Protein AF-A0A955QJG0-F1 (afdb_monomer_lite)

pLDDT: mean 73.09, std 16.74, range [38.16, 94.75]

Foldseek 3Di:
DFPPVLVVLVVVLVVLVVQLVVLVVQLVVLVVCLVPVQDDDDDWDFDDDDDDDRDTDGDRDPHVNVVSVVSNVVSVVSSVVSVVVSVVSVVVSCVVGDPPPPPPDD

Radius of gyration: 26.14 Å; chains: 1; bounding box: 46×24×90 Å

Secondary structure (DSSP, 8-state):
---HHHHHHHHHHHHHHHHHHHHHHHHHHHHHHHHH-----PPPB----SSS----B----S-HHHHHHHHHHHHHHHHHHHHHHHHHHHHHHHHH-----TT---

Structure (mmCIF, N/CA/C/O backbone):
data_AF-A0A955QJG0-F1
#
_entry.id   AF-A0A955QJG0-F1
#
loop_
_atom_site.group_PDB
_atom_site.id
_atom_site.type_symbol
_atom_site.label_atom_id
_atom_site.label_alt_id
_atom_site.label_comp_id
_atom_site.label_asym_id
_atom_site.label_entity_id
_atom_site.label_seq_id
_atom_site.pdbx_PDB_ins_code
_atom_site.Cartn_x
_atom_site.Cartn_y
_atom_site.Cartn_z
_atom_site.occupancy
_atom_site.B_iso_or_equiv
_atom_site.auth_seq_id
_atom_site.auth_comp_id
_atom_site.auth_asym_id
_atom_site.auth_atom_id
_atom_site.pdbx_PDB_model_num
ATOM 1 N N . LEU A 1 1 ? -24.115 -4.150 25.330 1.00 50.03 1 LEU A N 1
ATOM 2 C CA . LEU A 1 1 ? -24.305 -3.811 23.903 1.00 50.03 1 LEU A CA 1
ATOM 3 C C . LEU A 1 1 ? -23.070 -3.049 23.454 1.00 50.03 1 LEU A C 1
ATOM 5 O O . LEU A 1 1 ? -22.574 -2.266 24.248 1.00 50.03 1 LEU A O 1
ATOM 9 N N . TRP A 1 2 ? -22.540 -3.320 22.261 1.00 54.03 2 TRP A N 1
ATOM 10 C CA . TRP A 1 2 ? -21.503 -2.460 21.683 1.00 54.03 2 TRP A CA 1
ATOM 11 C C . TRP A 1 2 ? -22.180 -1.155 21.268 1.00 54.03 2 TRP A C 1
ATOM 13 O O . TRP A 1 2 ? -23.216 -1.206 20.602 1.00 54.03 2 TRP A O 1
ATOM 23 N N . ASP A 1 3 ? -21.641 -0.011 21.683 1.00 65.81 3 ASP A N 1
ATOM 24 C CA . ASP A 1 3 ? -22.182 1.282 21.267 1.00 65.81 3 ASP A CA 1
ATOM 25 C C . ASP A 1 3 ? -22.131 1.400 19.734 1.00 65.81 3 ASP A C 1
ATOM 27 O O . ASP A 1 3 ? -21.210 0.892 19.088 1.00 65.81 3 ASP A O 1
ATOM 31 N N . PHE A 1 4 ? -23.128 2.055 19.129 1.00 62.41 4 PHE A N 1
ATOM 32 C CA . PHE A 1 4 ? -23.223 2.243 17.670 1.00 62.41 4 PHE A CA 1
ATOM 33 C C . PHE A 1 4 ? -21.920 2.816 17.081 1.00 62.41 4 PHE A C 1
ATOM 35 O O . PHE A 1 4 ? -21.423 2.323 16.066 1.00 62.41 4 PHE A O 1
ATOM 42 N N . ASN A 1 5 ? -21.294 3.743 17.814 1.00 66.31 5 ASN A N 1
ATOM 43 C CA . ASN A 1 5 ? -20.000 4.346 17.489 1.00 66.31 5 ASN A CA 1
ATOM 44 C C . ASN A 1 5 ? -18.881 3.304 17.333 1.00 66.31 5 ASN A C 1
ATOM 46 O O . ASN A 1 5 ? -18.015 3.445 16.475 1.00 66.31 5 ASN A O 1
ATOM 50 N N . CYS A 1 6 ? -18.916 2.216 18.104 1.00 75.25 6 CYS A N 1
ATOM 51 C CA . CYS A 1 6 ? -17.922 1.151 18.012 1.00 75.25 6 CYS A CA 1
ATOM 52 C C . CYS A 1 6 ? -18.108 0.239 16.813 1.00 75.25 6 CYS A C 1
ATOM 54 O O . CYS A 1 6 ? -17.131 -0.252 16.253 1.00 75.25 6 CYS A O 1
ATOM 56 N N . THR A 1 7 ? -19.348 0.030 16.387 1.00 78.06 7 THR A N 1
ATOM 57 C CA . THR A 1 7 ? -19.625 -0.773 15.192 1.00 78.06 7 THR A CA 1
ATOM 58 C C . THR A 1 7 ? -19.176 -0.030 13.930 1.00 78.06 7 THR A C 1
ATOM 60 O O . THR A 1 7 ? -18.568 -0.620 13.032 1.00 78.06 7 THR A O 1
ATOM 63 N N . GLU A 1 8 ? -19.406 1.285 13.886 1.00 80.81 8 GLU A N 1
ATOM 64 C CA . GLU A 1 8 ? -18.913 2.156 12.817 1.00 80.81 8 GLU A CA 1
ATOM 65 C C . GLU A 1 8 ? -17.377 2.237 12.816 1.00 80.81 8 GLU A C 1
ATOM 67 O O . GLU A 1 8 ? -16.750 2.015 11.779 1.00 80.81 8 GLU A O 1
ATOM 72 N N . ALA A 1 9 ? -16.754 2.438 13.982 1.00 80.06 9 ALA A N 1
ATOM 73 C CA . ALA A 1 9 ? -15.299 2.500 14.112 1.00 80.06 9 ALA A CA 1
ATOM 74 C C . ALA A 1 9 ? -14.608 1.189 13.682 1.00 80.06 9 ALA A C 1
ATOM 76 O O . ALA A 1 9 ? -13.608 1.215 12.964 1.00 80.06 9 ALA A O 1
ATOM 77 N N . VAL A 1 10 ? -15.168 0.025 14.034 1.00 83.38 10 VAL A N 1
ATOM 78 C CA . VAL A 1 10 ? -14.666 -1.283 13.570 1.00 83.38 10 VAL A CA 1
ATOM 79 C C . VAL A 1 10 ? -14.823 -1.447 12.055 1.00 83.38 10 VAL A C 1
ATOM 81 O O . VAL A 1 10 ? -13.948 -2.019 11.402 1.00 83.38 10 VAL A O 1
ATOM 84 N N . SER A 1 11 ? -15.897 -0.918 11.467 1.00 85.44 11 SER A N 1
ATOM 85 C CA . 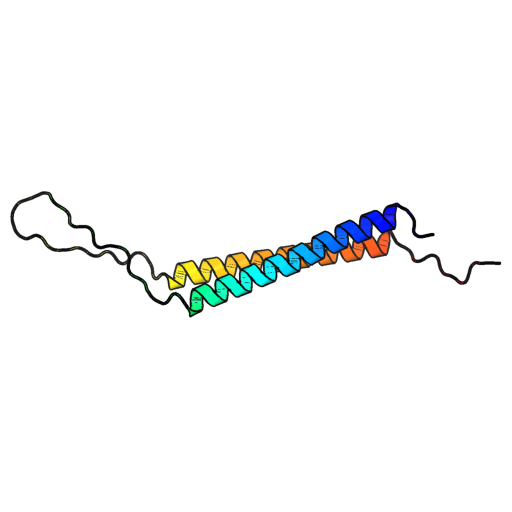SER A 1 11 ? -16.099 -0.949 10.012 1.00 85.44 11 SER A CA 1
ATOM 86 C C . SER A 1 11 ? -15.055 -0.099 9.278 1.00 85.44 11 SER A C 1
ATOM 88 O O . SER A 1 11 ? -14.488 -0.537 8.276 1.00 85.44 11 SER A O 1
ATOM 90 N N . LEU A 1 12 ? -14.731 1.085 9.809 1.00 85.62 12 LEU A N 1
ATOM 91 C CA . LEU A 1 12 ? -13.646 1.930 9.299 1.00 85.62 12 LEU A CA 1
ATOM 92 C C . LEU A 1 12 ? -12.278 1.249 9.437 1.00 85.62 12 LEU A C 1
ATOM 94 O O . LEU A 1 12 ? -11.473 1.292 8.504 1.00 85.62 12 LEU A O 1
ATOM 98 N N . LEU A 1 13 ? -12.041 0.561 10.556 1.00 87.88 13 LEU A N 1
ATOM 99 C CA . LEU A 1 13 ? -10.816 -0.201 10.781 1.00 87.88 13 LEU A CA 1
ATOM 100 C C . LEU A 1 13 ? -10.650 -1.337 9.770 1.00 87.88 13 LEU A C 1
ATOM 102 O O . LEU A 1 13 ? -9.563 -1.519 9.221 1.00 87.88 13 LEU A O 1
ATOM 106 N N . LYS A 1 14 ? -11.731 -2.069 9.488 1.00 89.50 14 LYS A N 1
ATOM 107 C CA . LYS A 1 14 ? -11.739 -3.123 8.472 1.00 89.50 14 LYS A CA 1
ATOM 108 C C . LYS A 1 14 ? -11.416 -2.564 7.086 1.00 89.50 14 LYS A C 1
ATOM 110 O O . LYS A 1 14 ? -10.534 -3.086 6.415 1.00 89.50 14 LYS A O 1
ATOM 115 N N . ASN A 1 15 ? -12.039 -1.452 6.696 1.00 91.06 15 ASN A N 1
ATOM 116 C CA . ASN A 1 15 ? -11.730 -0.796 5.423 1.00 91.06 15 ASN A CA 1
ATOM 117 C C . ASN A 1 15 ? -10.255 -0.364 5.341 1.00 91.06 15 ASN A C 1
ATOM 119 O O . ASN A 1 15 ? -9.624 -0.497 4.293 1.00 91.06 15 ASN A O 1
ATOM 123 N N . ALA A 1 16 ? -9.684 0.135 6.441 1.00 88.00 16 ALA A N 1
ATOM 124 C CA . ALA A 1 16 ? -8.266 0.482 6.502 1.00 88.00 16 ALA A CA 1
ATOM 125 C C . ALA A 1 16 ? -7.359 -0.760 6.396 1.00 88.00 16 ALA A C 1
ATOM 127 O O . ALA A 1 16 ? -6.325 -0.704 5.729 1.00 88.00 16 ALA A O 1
ATOM 128 N N . GLN A 1 17 ? -7.751 -1.888 6.994 1.00 91.19 17 GLN A N 1
ATOM 129 C CA . GLN A 1 17 ? -7.052 -3.168 6.855 1.00 91.19 17 GLN A CA 1
ATOM 130 C C . GLN A 1 17 ? -7.070 -3.664 5.403 1.00 91.19 17 GLN A C 1
ATOM 132 O O . GLN A 1 17 ? -6.023 -4.024 4.863 1.00 91.19 17 GLN A O 1
ATOM 137 N N . ASP A 1 18 ? -8.233 -3.626 4.753 1.00 93.50 18 ASP A N 1
ATOM 138 C CA . ASP A 1 18 ? -8.397 -4.040 3.357 1.00 93.50 18 ASP A CA 1
ATOM 139 C C . ASP A 1 18 ? -7.527 -3.187 2.420 1.00 93.50 18 ASP A C 1
ATOM 141 O O . ASP A 1 18 ? -6.897 -3.704 1.494 1.00 93.50 18 ASP A O 1
ATOM 145 N N . GLN A 1 19 ? -7.395 -1.885 2.704 1.00 90.12 19 GLN A N 1
ATOM 146 C CA . GLN A 1 19 ? -6.470 -1.012 1.979 1.00 90.12 19 GLN A CA 1
ATOM 147 C C . GLN A 1 19 ? -5.006 -1.442 2.145 1.00 90.12 19 GLN A C 1
ATOM 149 O O . GLN A 1 19 ? -4.266 -1.433 1.161 1.00 90.12 19 GLN A O 1
ATOM 154 N N . VAL A 1 20 ? -4.570 -1.836 3.348 1.00 91.75 20 VAL A N 1
ATOM 155 C CA . VAL A 1 20 ? -3.201 -2.339 3.573 1.00 91.75 20 VAL A CA 1
ATOM 156 C C . VAL A 1 20 ? -2.944 -3.597 2.745 1.00 91.75 20 VAL A C 1
ATOM 158 O O . VAL A 1 20 ? -1.921 -3.670 2.062 1.00 91.75 20 VAL A O 1
ATOM 161 N N . VAL A 1 21 ? -3.884 -4.547 2.744 1.00 93.75 21 VAL A N 1
ATOM 162 C CA . VAL A 1 21 ? -3.789 -5.778 1.941 1.00 93.75 21 VAL A CA 1
ATOM 163 C C . VAL A 1 21 ? -3.687 -5.442 0.453 1.00 93.75 21 VAL A C 1
ATOM 165 O O . VAL A 1 21 ? -2.757 -5.880 -0.222 1.00 93.75 21 VAL A O 1
ATOM 168 N N . GLN A 1 22 ? -4.556 -4.563 -0.049 1.00 91.69 22 GLN A N 1
ATOM 169 C CA . GLN A 1 22 ? -4.524 -4.141 -1.448 1.00 91.69 22 GLN A CA 1
ATOM 170 C C . GLN A 1 22 ? -3.188 -3.478 -1.829 1.00 91.69 22 GLN A C 1
ATOM 172 O O . GLN A 1 22 ? -2.649 -3.731 -2.910 1.00 91.69 22 GLN A O 1
ATOM 177 N N . LYS A 1 23 ? -2.626 -2.619 -0.964 1.00 91.06 23 LYS A N 1
ATOM 178 C CA . LYS A 1 23 ? -1.318 -1.987 -1.216 1.00 91.06 23 LYS A CA 1
ATOM 179 C C . LYS A 1 23 ? -0.169 -2.987 -1.160 1.00 91.06 23 LYS A C 1
ATOM 181 O O . LYS A 1 23 ? 0.788 -2.843 -1.922 1.00 91.06 23 LYS A O 1
ATOM 186 N N . HIS A 1 24 ? -0.264 -4.000 -0.306 1.00 92.62 24 HIS A N 1
ATOM 187 C CA . HIS A 1 24 ? 0.707 -5.083 -0.263 1.00 92.62 24 HIS A CA 1
ATOM 188 C C . HIS A 1 24 ? 0.716 -5.857 -1.587 1.00 92.62 24 HIS A C 1
ATOM 190 O O . HIS A 1 24 ? 1.783 -6.043 -2.175 1.00 92.62 24 HIS A O 1
ATOM 196 N N . ASP A 1 25 ? -0.454 -6.220 -2.108 1.00 91.38 25 ASP A N 1
ATOM 197 C CA . ASP A 1 25 ? -0.564 -6.953 -3.373 1.00 91.38 25 ASP A CA 1
ATOM 198 C C . ASP A 1 25 ? -0.047 -6.130 -4.560 1.00 91.38 25 ASP A C 1
ATOM 200 O O . ASP A 1 25 ? 0.681 -6.651 -5.406 1.00 91.38 25 ASP A O 1
ATOM 204 N N . GLN A 1 26 ? -0.305 -4.816 -4.576 1.00 85.31 26 GLN A N 1
ATOM 205 C CA . GLN A 1 26 ? 0.271 -3.894 -5.566 1.00 85.31 26 GLN A CA 1
ATOM 206 C C . GLN A 1 26 ? 1.806 -3.878 -5.525 1.00 85.31 26 GLN A C 1
ATOM 208 O O . GLN A 1 26 ? 2.455 -3.865 -6.573 1.00 85.31 26 GLN A O 1
ATOM 213 N N . LEU A 1 27 ? 2.408 -3.913 -4.331 1.00 89.38 27 LEU A N 1
ATOM 214 C CA . LEU A 1 27 ? 3.862 -3.999 -4.186 1.00 89.38 27 LEU A CA 1
ATOM 215 C C . LEU A 1 27 ? 4.403 -5.346 -4.682 1.00 89.38 27 LEU A C 1
ATOM 217 O O . LEU A 1 27 ? 5.436 -5.373 -5.355 1.00 89.38 27 LEU A O 1
ATOM 221 N N . GLN A 1 28 ? 3.724 -6.454 -4.375 1.00 89.56 28 GLN A N 1
ATOM 222 C CA . GLN A 1 28 ? 4.118 -7.775 -4.875 1.00 89.56 28 GLN A CA 1
ATOM 223 C C . GLN A 1 28 ? 4.028 -7.837 -6.400 1.00 89.56 28 GLN A C 1
ATOM 225 O O . GLN A 1 28 ? 4.966 -8.301 -7.048 1.00 89.56 28 GLN A O 1
ATOM 230 N N . GLN A 1 29 ? 2.963 -7.286 -6.984 1.00 81.56 29 GLN A N 1
ATOM 231 C CA . GLN A 1 29 ? 2.794 -7.203 -8.430 1.00 81.56 29 GLN A CA 1
ATOM 232 C C . GLN A 1 29 ? 3.882 -6.341 -9.083 1.00 81.56 29 GLN A C 1
ATOM 234 O O . GLN A 1 29 ? 4.473 -6.767 -10.070 1.00 81.56 29 GLN A O 1
ATOM 239 N N . ALA A 1 30 ? 4.223 -5.178 -8.517 1.00 81.69 30 ALA A N 1
ATOM 240 C CA . ALA A 1 30 ? 5.307 -4.336 -9.031 1.00 81.69 30 ALA A CA 1
ATOM 241 C C . ALA A 1 30 ? 6.672 -5.050 -8.972 1.00 81.69 30 ALA A C 1
ATOM 243 O O . ALA A 1 30 ? 7.441 -5.020 -9.935 1.00 81.69 30 ALA A O 1
ATOM 244 N N . LYS A 1 31 ? 6.962 -5.756 -7.869 1.00 83.69 31 LYS A N 1
ATOM 245 C CA . LYS A 1 31 ? 8.180 -6.573 -7.724 1.00 83.69 31 LYS A CA 1
ATOM 246 C C . LYS A 1 31 ? 8.215 -7.727 -8.725 1.00 83.69 31 LYS A C 1
ATOM 248 O O . LYS A 1 31 ? 9.273 -8.013 -9.285 1.00 83.69 31 LYS A O 1
ATOM 253 N N . PHE A 1 32 ? 7.076 -8.377 -8.952 1.00 82.62 32 PHE A N 1
ATOM 254 C CA . PHE A 1 32 ? 6.935 -9.436 -9.943 1.00 82.62 32 PHE A CA 1
ATOM 255 C C . PHE A 1 32 ? 7.183 -8.894 -11.355 1.00 82.62 32 PHE A C 1
ATOM 257 O O . PHE A 1 32 ? 8.038 -9.418 -12.063 1.00 82.62 32 PHE A O 1
ATOM 264 N N . SER A 1 33 ? 6.533 -7.792 -11.736 1.00 78.38 33 SER A N 1
ATOM 265 C CA . SER A 1 33 ? 6.737 -7.124 -13.027 1.00 78.38 33 SER A CA 1
ATOM 266 C C . SER A 1 33 ? 8.196 -6.730 -13.253 1.00 78.38 33 SER A C 1
ATOM 268 O O . SER A 1 33 ? 8.734 -6.985 -14.326 1.00 78.38 33 SER A O 1
ATOM 270 N N . LEU A 1 34 ? 8.879 -6.192 -12.237 1.00 79.12 34 LEU A N 1
ATOM 271 C CA . LEU A 1 34 ? 10.303 -5.853 -12.327 1.00 79.12 34 LEU A CA 1
ATOM 272 C C . LEU A 1 34 ? 11.189 -7.088 -12.577 1.00 79.12 34 LEU A C 1
ATOM 274 O O . LEU A 1 34 ? 12.160 -7.005 -13.325 1.00 79.12 34 LEU A O 1
ATOM 278 N N . ARG A 1 35 ? 10.866 -8.234 -11.963 1.00 78.06 35 ARG A N 1
ATOM 279 C CA . ARG A 1 35 ? 11.608 -9.495 -12.149 1.00 78.06 35 ARG A CA 1
ATOM 280 C C . ARG A 1 35 ? 11.312 -10.169 -1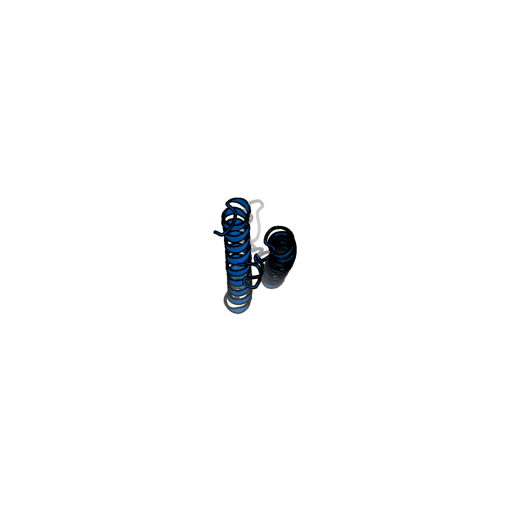3.489 1.00 78.06 35 ARG A C 1
ATOM 282 O O . ARG A 1 35 ? 12.207 -10.781 -14.064 1.00 78.06 35 ARG A O 1
ATOM 289 N N . HIS A 1 36 ? 10.072 -10.078 -13.966 1.00 70.44 36 HIS A N 1
ATOM 290 C CA . HIS A 1 36 ? 9.570 -10.859 -15.100 1.00 70.44 36 HIS A CA 1
ATOM 291 C C . HIS A 1 36 ? 9.375 -10.060 -16.392 1.00 70.44 36 HIS A C 1
ATOM 293 O O . HIS A 1 36 ? 9.044 -10.656 -17.415 1.00 70.44 36 HIS A O 1
ATOM 299 N N . ASN A 1 37 ? 9.662 -8.756 -16.396 1.00 65.44 37 ASN A N 1
ATOM 300 C CA . ASN A 1 37 ? 9.694 -7.938 -17.607 1.00 65.44 37 ASN A CA 1
ATOM 301 C C . ASN A 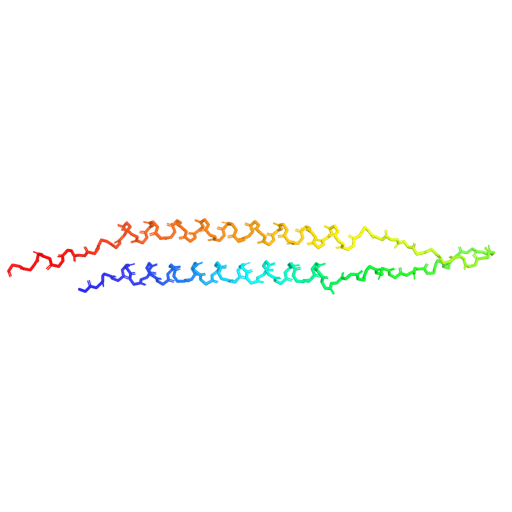1 37 ? 11.130 -7.506 -17.996 1.00 65.44 37 ASN A C 1
ATOM 303 O O . ASN A 1 37 ? 11.449 -6.317 -17.970 1.00 65.44 37 ASN A O 1
ATOM 307 N N . PRO A 1 38 ? 12.033 -8.441 -18.368 1.00 56.38 38 PRO A N 1
ATOM 308 C CA . PRO A 1 38 ? 13.418 -8.113 -18.714 1.00 56.38 38 PRO A CA 1
ATOM 309 C C . PRO A 1 38 ? 13.579 -7.533 -20.131 1.00 56.38 38 PRO A C 1
ATOM 311 O O . PRO A 1 38 ? 14.700 -7.252 -20.554 1.00 56.38 38 PRO A O 1
ATOM 314 N N . LYS A 1 39 ? 12.500 -7.373 -20.908 1.00 54.66 39 LYS A N 1
ATOM 315 C CA . LYS A 1 39 ? 12.596 -6.976 -22.317 1.00 54.66 39 LYS A CA 1
ATOM 316 C C . LYS A 1 39 ? 12.399 -5.476 -22.480 1.00 54.66 39 LYS A C 1
ATOM 318 O O . LYS A 1 39 ? 11.313 -4.995 -22.775 1.00 54.66 39 LYS A O 1
ATOM 323 N N . GLY A 1 40 ? 13.504 -4.749 -22.343 1.00 56.66 40 GLY A N 1
ATOM 324 C CA . GLY A 1 40 ? 13.641 -3.444 -22.972 1.00 56.66 40 GLY A CA 1
ATOM 325 C C . GLY A 1 40 ? 13.704 -3.599 -24.483 1.00 56.66 40 GLY A C 1
ATOM 326 O O . GLY A 1 40 ? 14.698 -4.089 -25.014 1.00 56.66 40 GLY A O 1
ATOM 327 N N . PHE A 1 41 ? 12.650 -3.175 -25.171 1.00 45.81 41 PHE A N 1
ATOM 328 C CA . PHE A 1 41 ? 12.737 -2.800 -26.574 1.00 45.81 41 PHE A CA 1
ATOM 329 C C . PHE A 1 41 ? 11.708 -1.705 -26.860 1.00 45.81 41 PHE A C 1
ATOM 331 O O . PHE A 1 41 ? 10.530 -1.987 -27.062 1.00 45.81 41 PHE A O 1
ATOM 338 N N . ASP A 1 42 ? 12.172 -0.456 -26.853 1.00 55.97 42 ASP A N 1
ATOM 339 C CA . ASP A 1 42 ? 11.437 0.674 -27.416 1.00 55.97 42 ASP A CA 1
ATOM 340 C C . ASP A 1 42 ? 11.673 0.712 -28.927 1.00 55.97 42 ASP A C 1
ATOM 342 O O . ASP A 1 42 ? 12.789 0.504 -29.410 1.00 55.97 42 ASP A O 1
ATOM 346 N N . GLY A 1 43 ? 10.593 0.905 -29.681 1.00 54.41 43 GLY A N 1
ATOM 347 C CA . GLY A 1 43 ? 10.579 0.787 -31.134 1.00 54.41 43 GLY A CA 1
ATOM 348 C C . GLY A 1 43 ? 11.636 1.641 -31.842 1.00 54.41 43 GLY A C 1
ATOM 349 O O . GLY A 1 43 ? 11.928 2.775 -31.468 1.00 54.41 43 GLY A O 1
ATOM 350 N N . CYS A 1 44 ? 12.186 1.105 -32.931 1.00 54.72 44 CYS A N 1
ATOM 351 C CA . CYS A 1 44 ? 13.082 1.849 -33.808 1.00 54.72 44 CYS A CA 1
ATOM 352 C C . CYS A 1 44 ? 12.264 2.753 -34.743 1.00 54.72 44 CYS A C 1
ATOM 354 O O . CYS A 1 44 ? 11.381 2.275 -35.459 1.00 54.72 44 CYS A O 1
ATOM 356 N N . SER A 1 45 ? 12.568 4.052 -34.787 1.00 54.09 45 SER A N 1
ATOM 357 C CA . SER A 1 45 ? 11.926 4.969 -35.737 1.00 54.09 45 SER A CA 1
ATOM 358 C C . SER A 1 45 ? 12.764 5.078 -37.016 1.00 54.09 45 SER A C 1
ATOM 360 O O . SER A 1 45 ? 13.960 5.367 -36.967 1.00 54.09 45 SER A O 1
ATOM 362 N N . ARG A 1 46 ? 12.150 4.862 -38.186 1.00 51.50 46 ARG A N 1
ATOM 363 C CA . ARG A 1 46 ? 12.768 5.183 -39.483 1.00 51.50 46 ARG A CA 1
ATOM 364 C C . ARG A 1 46 ? 12.517 6.659 -39.785 1.00 51.50 46 ARG A C 1
ATOM 366 O O . ARG A 1 46 ? 11.423 7.015 -40.219 1.00 51.50 46 ARG A O 1
ATOM 373 N N . LYS A 1 47 ? 13.514 7.528 -39.595 1.00 51.53 47 LYS A N 1
ATOM 374 C CA . LYS A 1 47 ? 13.427 8.905 -40.102 1.00 51.53 47 LYS A CA 1
ATOM 375 C C . LYS A 1 47 ? 13.471 8.875 -41.633 1.00 51.53 47 LYS A C 1
ATOM 377 O O . LYS A 1 47 ? 14.482 8.517 -42.223 1.00 51.53 47 LYS A O 1
ATOM 382 N N . ARG A 1 48 ? 12.371 9.259 -42.287 1.00 55.25 48 ARG A N 1
ATOM 383 C CA . ARG A 1 48 ? 12.358 9.612 -43.715 1.00 55.25 48 ARG A CA 1
ATOM 384 C C . ARG A 1 48 ? 12.361 11.128 -43.838 1.00 55.25 48 ARG A C 1
ATOM 386 O O . ARG A 1 48 ? 11.306 11.732 -43.683 1.00 55.25 48 ARG A O 1
ATOM 393 N N . ARG A 1 49 ? 13.524 11.719 -44.118 1.00 49.94 49 ARG A N 1
ATOM 394 C CA . ARG A 1 49 ? 13.675 12.975 -44.877 1.00 49.94 49 ARG A CA 1
ATOM 395 C C . ARG A 1 49 ? 15.163 13.212 -45.152 1.00 49.94 49 ARG A C 1
ATOM 397 O O . ARG A 1 49 ? 15.925 13.395 -44.213 1.00 49.94 49 ARG A O 1
ATOM 404 N N . GLY A 1 50 ? 15.524 13.234 -46.435 1.00 48.03 50 GLY A N 1
ATOM 405 C CA . GLY A 1 50 ? 16.866 13.565 -46.925 1.00 48.03 50 GLY A CA 1
ATOM 406 C C . GLY A 1 50 ? 17.582 12.372 -47.553 1.00 48.03 50 GLY A C 1
ATOM 407 O O . GLY A 1 50 ? 17.688 11.318 -46.947 1.00 48.03 50 GLY A O 1
ATOM 408 N N . PHE A 1 51 ? 17.998 12.543 -48.802 1.00 54.75 51 PHE A N 1
ATOM 409 C CA . PHE A 1 51 ? 18.711 11.598 -49.662 1.00 54.75 51 PHE A CA 1
ATOM 410 C C . PHE A 1 51 ? 20.031 11.097 -49.025 1.00 54.75 51 PHE A C 1
ATOM 412 O O . PHE A 1 51 ? 20.715 11.881 -48.379 1.00 54.75 51 PHE A O 1
ATOM 419 N N . GLN A 1 52 ? 20.401 9.839 -49.320 1.00 53.19 52 GLN A N 1
ATOM 420 C CA . GLN A 1 52 ? 21.600 9.072 -48.901 1.00 53.19 52 GLN A CA 1
ATOM 421 C C . GLN A 1 52 ? 21.531 8.343 -47.538 1.00 53.19 52 GLN A C 1
ATOM 423 O O . GLN A 1 52 ? 21.872 8.888 -46.499 1.00 53.19 52 GLN A O 1
ATOM 428 N N . GLY A 1 53 ? 21.165 7.050 -47.579 1.00 52.22 53 GLY A N 1
ATOM 429 C CA . GLY A 1 53 ? 21.398 6.083 -46.492 1.00 52.22 53 GLY A CA 1
ATOM 430 C C . GLY A 1 53 ? 20.325 6.058 -45.398 1.00 52.22 53 GLY A C 1
ATOM 431 O O . GLY A 1 53 ? 20.355 6.839 -44.458 1.00 52.22 53 GLY A O 1
ATOM 432 N N . ALA A 1 54 ? 19.371 5.126 -45.483 1.00 50.91 54 ALA A N 1
ATOM 433 C CA . ALA A 1 54 ? 18.359 4.932 -44.443 1.00 50.91 54 ALA A CA 1
ATOM 434 C C . ALA A 1 54 ? 18.956 4.213 -43.220 1.00 50.91 54 ALA A C 1
ATOM 436 O O . ALA A 1 54 ? 18.784 3.005 -43.059 1.00 50.91 54 ALA A O 1
ATOM 437 N N . GLU A 1 55 ? 19.661 4.944 -42.361 1.00 60.66 55 GLU A N 1
ATOM 438 C CA . GLU A 1 55 ? 20.176 4.399 -41.108 1.00 60.66 55 GLU A CA 1
ATOM 439 C C . GLU A 1 55 ? 19.054 4.334 -40.056 1.00 60.66 55 GLU A C 1
ATOM 441 O O . GLU A 1 55 ? 18.323 5.298 -39.808 1.00 60.66 55 GLU A O 1
ATOM 446 N N . ILE A 1 56 ? 18.850 3.149 -39.475 1.00 58.0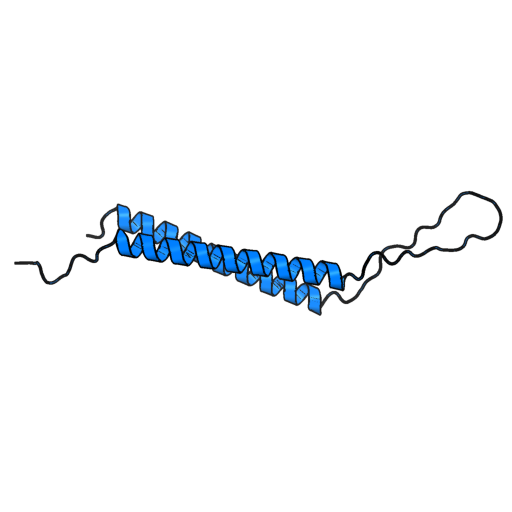0 56 ILE A N 1
ATOM 447 C CA . ILE A 1 56 ? 17.830 2.926 -38.447 1.00 58.00 56 ILE A CA 1
ATOM 448 C C . ILE A 1 56 ? 18.409 3.395 -37.111 1.00 58.00 56 ILE A C 1
ATOM 450 O O . ILE A 1 56 ? 19.254 2.724 -36.526 1.00 58.00 56 ILE A O 1
ATOM 454 N N . HIS A 1 57 ? 17.930 4.527 -36.596 1.00 56.31 57 HIS A N 1
ATOM 455 C CA . HIS A 1 57 ? 18.239 4.949 -35.231 1.00 56.31 57 HIS A CA 1
ATOM 456 C C . HIS A 1 57 ? 17.244 4.338 -34.245 1.00 56.31 57 HIS A C 1
ATOM 458 O O . HIS A 1 57 ? 16.090 4.762 -34.139 1.00 56.31 57 HIS A O 1
ATOM 464 N N . CYS A 1 58 ? 17.711 3.335 -33.505 1.00 59.16 58 CYS A N 1
ATOM 465 C CA . CYS A 1 58 ? 17.019 2.819 -32.332 1.00 59.16 58 CYS A CA 1
ATOM 466 C C . CYS A 1 58 ? 17.498 3.614 -31.109 1.00 59.16 58 CYS A C 1
ATOM 468 O O . CYS A 1 58 ? 18.674 3.563 -30.748 1.00 59.16 58 CYS A O 1
ATOM 470 N N . ILE A 1 59 ? 16.598 4.372 -30.482 1.00 55.28 59 ILE A N 1
ATOM 471 C CA . ILE A 1 59 ? 16.888 5.081 -29.234 1.00 55.28 59 ILE A CA 1
ATOM 472 C C . ILE A 1 59 ? 16.550 4.125 -28.091 1.00 55.28 59 ILE A C 1
ATOM 474 O O . ILE A 1 59 ? 15.408 3.692 -27.968 1.00 55.28 59 ILE A O 1
ATOM 478 N N . ARG A 1 60 ? 17.522 3.810 -27.229 1.00 55.09 60 ARG A N 1
ATOM 479 C CA . ARG A 1 60 ? 17.216 3.229 -25.916 1.00 55.09 60 ARG A CA 1
ATOM 480 C C . ARG A 1 60 ? 16.667 4.351 -25.038 1.00 55.09 60 ARG A C 1
ATOM 482 O O . ARG A 1 60 ? 17.447 5.119 -24.476 1.00 55.09 60 ARG A O 1
ATOM 489 N N . HIS A 1 61 ? 15.344 4.463 -24.926 1.00 55.00 61 HIS A N 1
ATOM 490 C CA . HIS A 1 61 ? 14.773 5.155 -23.773 1.00 55.00 61 HIS A CA 1
ATOM 491 C C . HIS A 1 61 ? 15.230 4.416 -22.505 1.00 55.00 61 HIS A C 1
ATOM 493 O O . HIS A 1 61 ? 15.549 3.225 -22.541 1.00 55.00 61 HIS A O 1
ATOM 499 N N . GLN A 1 62 ? 15.412 5.177 -21.426 1.00 50.25 62 GLN A N 1
ATOM 500 C CA . GLN A 1 62 ? 16.044 4.739 -20.180 1.00 50.25 62 GLN A CA 1
ATOM 501 C C . GLN A 1 62 ? 15.603 3.328 -19.769 1.00 50.25 62 GLN A C 1
ATOM 503 O O . GLN A 1 62 ? 14.425 3.000 -19.858 1.00 50.25 62 GLN A O 1
ATOM 508 N N . LEU A 1 63 ? 16.571 2.515 -19.326 1.00 54.88 63 LEU A N 1
ATOM 509 C CA . LEU A 1 63 ? 16.395 1.117 -18.922 1.00 54.88 63 LEU A CA 1
ATOM 510 C C . LEU A 1 63 ? 15.021 0.894 -18.253 1.00 54.88 63 LEU A C 1
ATOM 512 O O . LEU A 1 63 ? 14.773 1.514 -17.217 1.00 54.88 63 LEU A O 1
ATOM 516 N N . PRO A 1 64 ? 14.168 -0.021 -18.757 1.00 60.91 64 PRO A N 1
ATOM 517 C CA . PRO A 1 64 ? 12.882 -0.370 -18.135 1.00 60.91 64 PRO A CA 1
ATOM 518 C C . PRO A 1 64 ? 13.012 -0.702 -16.644 1.00 60.91 64 PRO A C 1
ATOM 520 O O . PRO A 1 64 ? 12.096 -0.503 -15.854 1.00 60.91 64 PRO A O 1
ATOM 523 N N . GLN A 1 65 ? 14.200 -1.155 -16.248 1.00 63.00 65 GLN A N 1
ATOM 524 C CA . GLN A 1 65 ? 14.587 -1.409 -14.873 1.00 63.00 65 GLN A CA 1
ATOM 525 C C . GLN A 1 65 ? 14.536 -0.155 -13.982 1.00 63.00 65 GLN A C 1
ATOM 527 O O . GLN A 1 65 ? 14.088 -0.255 -12.847 1.00 63.00 65 GLN A O 1
ATOM 532 N N . ALA A 1 66 ? 14.934 1.028 -14.466 1.00 67.06 66 ALA A N 1
ATOM 533 C CA . ALA A 1 66 ? 14.870 2.275 -13.695 1.00 67.06 66 ALA A CA 1
ATOM 534 C C . ALA A 1 66 ? 13.418 2.716 -13.444 1.00 67.06 66 ALA A C 1
ATOM 536 O O . ALA A 1 66 ? 13.077 3.154 -12.343 1.00 67.06 66 ALA A O 1
ATOM 537 N N . GLN A 1 67 ? 12.547 2.545 -14.441 1.00 73.75 67 GLN A N 1
ATOM 538 C CA . GLN A 1 67 ? 11.120 2.825 -14.306 1.00 73.75 67 GLN A CA 1
ATOM 539 C C . GLN A 1 67 ? 10.421 1.800 -13.402 1.00 73.75 67 GLN A C 1
ATOM 541 O O . GLN A 1 67 ? 9.719 2.197 -12.475 1.00 73.75 67 GLN A O 1
ATOM 546 N N . GLY A 1 68 ? 10.692 0.504 -13.573 1.00 76.31 68 GLY A N 1
ATOM 547 C CA . GLY A 1 68 ? 10.152 -0.537 -12.696 1.00 76.31 68 GLY A CA 1
ATOM 548 C C . GLY A 1 68 ? 10.636 -0.409 -11.244 1.00 76.31 68 GLY A C 1
ATOM 549 O O . GLY A 1 68 ? 9.862 -0.610 -10.312 1.00 76.31 68 GLY A O 1
ATOM 550 N N . LEU A 1 69 ? 11.888 0.011 -11.016 1.00 82.06 69 LEU A N 1
ATOM 551 C CA . LEU A 1 69 ? 12.382 0.343 -9.673 1.00 82.06 69 LEU A CA 1
ATOM 552 C C . LEU A 1 69 ? 11.616 1.524 -9.067 1.00 82.06 69 LEU A C 1
ATOM 554 O O . LEU A 1 69 ? 11.241 1.475 -7.895 1.00 82.06 69 LEU A O 1
ATOM 558 N N . ARG A 1 70 ? 11.339 2.569 -9.856 1.00 84.00 70 ARG A N 1
ATOM 559 C CA . ARG A 1 70 ? 10.515 3.700 -9.411 1.00 84.00 70 ARG A CA 1
ATOM 560 C C . ARG A 1 70 ? 9.100 3.252 -9.042 1.00 84.00 70 ARG A C 1
ATOM 562 O O . ARG A 1 70 ? 8.590 3.690 -8.015 1.00 84.00 70 ARG A O 1
ATOM 569 N N . GLU A 1 71 ? 8.484 2.379 -9.832 1.00 82.50 71 GLU A N 1
ATOM 570 C CA . GLU A 1 71 ? 7.154 1.822 -9.552 1.00 82.50 71 GLU A CA 1
ATOM 571 C C . GLU A 1 71 ? 7.134 1.018 -8.246 1.00 82.50 71 GLU A C 1
ATOM 573 O O . GLU A 1 71 ? 6.247 1.224 -7.416 1.00 82.50 71 GLU A O 1
ATOM 578 N N . VAL A 1 72 ? 8.152 0.184 -8.002 1.00 87.12 72 VAL A N 1
ATOM 579 C CA . VAL A 1 72 ? 8.310 -0.541 -6.731 1.00 87.12 72 VAL A CA 1
ATOM 580 C C . VAL A 1 72 ? 8.451 0.425 -5.552 1.00 87.12 72 VAL A C 1
ATOM 582 O O . VAL A 1 72 ? 7.784 0.243 -4.535 1.00 87.12 72 VAL A O 1
ATOM 585 N N . LEU A 1 73 ? 9.268 1.477 -5.680 1.00 90.25 73 LEU A N 1
ATOM 586 C CA . LEU A 1 73 ? 9.450 2.477 -4.620 1.00 90.25 73 LEU A CA 1
ATOM 587 C C . LEU A 1 73 ? 8.157 3.247 -4.316 1.00 90.25 73 LEU A C 1
ATOM 589 O O . LEU A 1 73 ? 7.855 3.510 -3.152 1.00 90.25 73 LEU A O 1
ATOM 593 N N . VAL A 1 74 ? 7.376 3.595 -5.342 1.00 91.12 74 VAL A N 1
ATOM 594 C CA . VAL A 1 74 ? 6.066 4.240 -5.166 1.00 91.12 74 VAL A CA 1
ATOM 595 C C . VAL A 1 74 ? 5.085 3.288 -4.479 1.00 91.12 74 VAL A C 1
ATOM 597 O O . VAL A 1 74 ? 4.434 3.684 -3.513 1.00 91.12 74 VAL A O 1
ATOM 600 N N . ALA A 1 75 ? 5.008 2.029 -4.919 1.00 88.06 75 ALA A N 1
ATOM 601 C CA . ALA A 1 75 ? 4.153 1.023 -4.291 1.00 88.06 75 ALA A CA 1
ATOM 602 C C . ALA A 1 75 ? 4.529 0.787 -2.817 1.00 88.06 75 ALA A C 1
ATOM 604 O O . ALA A 1 75 ? 3.647 0.670 -1.967 1.00 88.06 75 ALA A O 1
ATOM 605 N N . GLN A 1 76 ? 5.824 0.803 -2.494 1.00 92.25 76 GLN A N 1
ATOM 606 C CA . GLN A 1 76 ? 6.308 0.653 -1.125 1.00 92.25 76 GLN A CA 1
ATOM 607 C C . GLN A 1 76 ? 5.896 1.829 -0.227 1.00 92.25 76 GLN A C 1
ATOM 609 O O . GLN A 1 76 ? 5.325 1.605 0.838 1.00 92.25 76 GLN A O 1
ATOM 614 N N . ARG A 1 77 ? 6.069 3.076 -0.682 1.00 93.62 77 ARG A N 1
ATOM 615 C CA . ARG A 1 77 ? 5.605 4.267 0.061 1.00 93.62 77 ARG A CA 1
ATOM 616 C C . ARG A 1 77 ? 4.091 4.279 0.273 1.00 93.62 77 ARG A C 1
ATOM 618 O O . ARG A 1 77 ? 3.607 4.719 1.317 1.00 93.62 77 ARG A O 1
ATOM 625 N N . ASN A 1 78 ? 3.334 3.790 -0.709 1.00 92.00 78 ASN A N 1
ATOM 626 C CA . ASN A 1 78 ? 1.883 3.669 -0.597 1.00 92.00 78 ASN A CA 1
ATOM 627 C C . ASN A 1 78 ? 1.484 2.647 0.480 1.00 92.00 78 ASN A C 1
ATOM 629 O O . ASN A 1 78 ? 0.559 2.911 1.247 1.00 92.00 78 ASN A O 1
ATOM 633 N N . LEU A 1 79 ? 2.191 1.515 0.570 1.00 93.62 79 LEU A N 1
ATOM 634 C CA . LEU A 1 79 ? 1.987 0.519 1.626 1.00 93.62 79 LEU A CA 1
ATOM 635 C C . LEU A 1 79 ? 2.351 1.066 3.013 1.00 93.62 79 LEU A C 1
ATOM 637 O O . LEU A 1 79 ? 1.599 0.866 3.967 1.00 93.62 79 LEU A O 1
ATOM 641 N N . GLU A 1 80 ? 3.462 1.792 3.127 1.00 94.56 80 GLU A N 1
ATOM 642 C CA . GLU A 1 80 ? 3.867 2.444 4.379 1.00 94.56 80 GLU A CA 1
ATOM 643 C C . GLU A 1 80 ? 2.807 3.452 4.844 1.00 94.56 80 GLU A C 1
ATOM 645 O O . GLU A 1 80 ? 2.398 3.444 6.005 1.00 94.56 80 GLU A O 1
ATOM 650 N N . SER A 1 81 ? 2.280 4.259 3.919 1.00 94.75 81 SER A N 1
ATOM 651 C CA . SER A 1 81 ? 1.217 5.231 4.203 1.00 94.75 81 SER A CA 1
ATOM 652 C C . SER A 1 81 ? -0.090 4.560 4.637 1.00 94.75 81 SER A C 1
ATOM 654 O O . SER A 1 81 ? -0.723 5.008 5.594 1.00 94.75 81 SER A O 1
ATOM 656 N N . ALA A 1 82 ? -0.485 3.468 3.973 1.00 91.69 82 ALA A N 1
ATOM 657 C CA . ALA A 1 82 ? -1.673 2.701 4.345 1.00 91.69 82 ALA A CA 1
ATOM 658 C C . ALA A 1 82 ? -1.517 2.061 5.733 1.00 91.69 82 ALA A C 1
ATOM 660 O O . ALA A 1 82 ? -2.428 2.143 6.553 1.00 91.69 82 ALA A O 1
ATOM 661 N N . THR A 1 83 ? -0.338 1.508 6.029 1.00 93.38 83 THR A N 1
ATOM 662 C CA . THR A 1 83 ? -0.017 0.931 7.343 1.00 93.38 83 THR A CA 1
ATOM 663 C C . THR A 1 83 ? -0.077 1.990 8.444 1.00 93.38 83 THR A C 1
ATOM 665 O O . THR A 1 83 ? -0.689 1.766 9.484 1.00 93.38 83 THR A O 1
ATOM 668 N N . LEU A 1 84 ? 0.494 3.177 8.210 1.00 94.75 84 LEU A N 1
ATOM 669 C CA . LEU A 1 84 ? 0.416 4.297 9.152 1.00 94.75 84 LEU A CA 1
ATOM 670 C C . LEU A 1 84 ? -1.031 4.736 9.409 1.00 94.75 84 LEU A C 1
ATOM 672 O O . LEU A 1 84 ? -1.391 5.018 10.552 1.00 94.75 84 LEU A O 1
ATOM 676 N N . ASN A 1 85 ? -1.863 4.794 8.366 1.00 92.00 85 ASN A N 1
ATOM 677 C CA . ASN A 1 85 ? -3.280 5.127 8.504 1.00 92.00 85 ASN A CA 1
ATOM 678 C C . ASN A 1 85 ? -4.035 4.061 9.312 1.00 92.00 85 ASN A C 1
ATOM 680 O O . ASN A 1 85 ? -4.778 4.399 10.230 1.00 92.00 85 ASN A O 1
ATOM 684 N N . PHE A 1 86 ? -3.789 2.781 9.028 1.00 91.38 86 PHE A N 1
ATOM 685 C CA . PHE A 1 86 ? -4.359 1.673 9.788 1.00 91.38 86 PHE A CA 1
ATOM 686 C C . PHE A 1 86 ? -3.990 1.756 11.275 1.00 91.38 86 PHE A C 1
ATOM 688 O O . PHE A 1 86 ? -4.873 1.704 12.124 1.00 91.38 86 PHE A O 1
ATOM 695 N N . THR A 1 87 ? -2.720 1.994 11.611 1.00 91.31 87 THR A N 1
ATOM 696 C CA . THR A 1 87 ? -2.287 2.150 13.010 1.00 91.31 87 THR A CA 1
ATOM 697 C C . THR A 1 87 ? -2.992 3.312 13.715 1.00 91.31 87 THR A C 1
ATOM 699 O O . THR A 1 87 ? -3.393 3.176 14.870 1.00 91.31 87 THR A O 1
ATOM 702 N N . LYS A 1 88 ? -3.198 4.445 13.028 1.00 89.56 88 LYS A N 1
ATOM 703 C CA . LYS A 1 88 ? -3.970 5.576 13.575 1.00 89.56 88 LYS A CA 1
ATOM 704 C C . LYS A 1 88 ? -5.432 5.199 13.824 1.00 89.56 88 LYS A C 1
ATOM 706 O O . LYS A 1 88 ? -5.968 5.526 14.877 1.00 89.56 88 LYS A O 1
ATOM 711 N N . GLN A 1 89 ? -6.056 4.485 12.886 1.00 87.00 89 GLN A N 1
ATOM 712 C CA . GLN A 1 89 ? -7.429 3.986 13.022 1.00 87.00 89 GLN A CA 1
ATOM 713 C C . GLN A 1 89 ? -7.557 3.006 14.197 1.00 87.00 89 GLN A C 1
ATOM 715 O O . GLN A 1 89 ? -8.494 3.123 14.977 1.00 87.00 89 GLN A O 1
ATOM 720 N N . VAL A 1 90 ? -6.587 2.102 14.394 1.00 87.12 90 VAL A N 1
ATOM 721 C CA . VAL A 1 90 ? -6.543 1.205 15.566 1.00 87.12 90 VAL A CA 1
ATOM 722 C C . VAL A 1 90 ? -6.534 2.007 16.866 1.00 87.12 90 VAL A C 1
ATOM 724 O O . VAL A 1 90 ? -7.320 1.723 17.765 1.00 87.12 90 VAL A O 1
ATOM 727 N N . GLN A 1 91 ? -5.660 3.012 16.975 1.00 86.19 91 GLN A N 1
ATOM 728 C CA . GLN A 1 91 ? -5.573 3.842 18.179 1.00 86.19 91 GLN A CA 1
ATOM 729 C C . GLN A 1 91 ? -6.878 4.594 18.454 1.00 86.19 91 GLN A C 1
ATOM 731 O O . GLN A 1 91 ? -7.308 4.661 19.604 1.00 86.19 91 GLN A O 1
ATOM 736 N N . GLU A 1 92 ? -7.530 5.114 17.414 1.00 82.38 92 GLU A N 1
ATOM 737 C CA . GLU A 1 92 ? -8.802 5.818 17.570 1.00 82.38 92 GLU A CA 1
ATOM 738 C C . GLU A 1 92 ? -9.934 4.872 17.987 1.00 82.38 92 GLU A C 1
ATOM 740 O O . GLU A 1 92 ? -10.689 5.195 18.903 1.00 82.38 92 GLU A O 1
ATOM 745 N N . VAL A 1 93 ? -10.006 3.671 17.406 1.00 82.75 93 VAL A N 1
ATOM 746 C CA . VAL A 1 93 ? -10.972 2.638 17.812 1.00 82.75 93 VAL A CA 1
ATOM 747 C C . VAL A 1 93 ? -10.759 2.246 19.270 1.00 82.75 93 VAL A C 1
ATOM 749 O O . VAL A 1 93 ? -11.719 2.218 20.029 1.00 82.75 93 VAL A O 1
ATOM 752 N N . LEU A 1 94 ? -9.518 1.995 19.698 1.00 79.75 94 LEU A N 1
ATOM 753 C CA . LEU A 1 94 ? -9.213 1.656 21.094 1.00 79.75 94 LEU A CA 1
ATOM 754 C C . LEU A 1 94 ? -9.585 2.782 22.070 1.00 79.75 94 LEU A C 1
ATOM 756 O O . LEU A 1 94 ? -9.933 2.512 23.216 1.00 79.75 94 LEU A O 1
ATOM 760 N N . ARG A 1 95 ? -9.524 4.042 21.623 1.00 77.75 95 ARG A N 1
ATOM 761 C CA . ARG A 1 95 ? -9.920 5.209 22.419 1.00 77.75 95 ARG A CA 1
ATOM 762 C C . ARG A 1 95 ? -11.440 5.358 22.517 1.00 77.75 95 ARG A C 1
ATOM 764 O O . ARG A 1 95 ? -11.944 5.726 23.575 1.00 77.75 95 ARG A O 1
ATOM 771 N N . GLN A 1 96 ? -12.157 5.127 21.419 1.00 71.81 96 GLN A N 1
ATOM 772 C CA . GLN A 1 96 ? -13.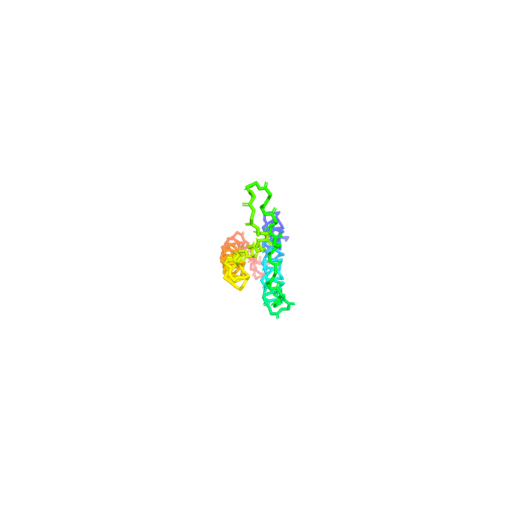614 5.280 21.346 1.00 71.81 96 GLN A CA 1
ATOM 773 C C . GLN A 1 96 ? -14.363 4.070 21.913 1.00 71.81 96 GLN A C 1
ATOM 775 O O . GLN A 1 96 ? -15.453 4.222 22.458 1.00 71.81 96 GLN A O 1
ATOM 780 N N . CYS A 1 97 ? -13.766 2.886 21.812 1.00 72.12 97 CYS A N 1
ATOM 781 C CA . CYS A 1 97 ? -14.327 1.622 22.257 1.00 72.12 97 CYS A CA 1
ATOM 782 C C . CYS A 1 97 ? -13.628 1.149 23.514 1.00 72.12 97 CYS A C 1
ATOM 784 O O . CYS A 1 97 ? -12.842 0.202 23.500 1.00 72.12 97 CYS A O 1
ATOM 786 N N . THR A 1 98 ? -13.942 1.802 24.630 1.00 66.62 98 THR A N 1
ATOM 787 C CA . THR A 1 98 ? -13.672 1.202 25.928 1.00 66.62 98 THR A CA 1
ATOM 788 C C . THR A 1 98 ? -14.580 -0.014 26.051 1.00 66.62 98 THR A C 1
ATOM 790 O O . THR A 1 98 ? -15.807 0.089 26.065 1.00 66.62 98 THR A O 1
ATOM 793 N N . VAL A 1 99 ? -13.981 -1.205 26.077 1.00 59.00 99 VAL A N 1
ATOM 794 C CA . VAL A 1 99 ? -14.708 -2.424 26.432 1.00 59.00 99 VAL A CA 1
ATOM 795 C C . VAL A 1 99 ? -15.347 -2.135 27.785 1.00 59.00 99 VAL A C 1
ATOM 797 O O . VAL A 1 99 ? -14.633 -1.894 28.758 1.00 59.00 99 VAL A O 1
ATOM 800 N N . SER A 1 100 ? -16.679 -2.067 27.833 1.00 51.50 100 SER A N 1
ATOM 801 C CA . SER A 1 100 ? -17.392 -1.994 29.104 1.00 51.50 100 SER A CA 1
ATOM 802 C C . SER A 1 100 ? -16.923 -3.176 29.936 1.00 51.50 100 SER A C 1
ATOM 804 O O . SER A 1 100 ? -17.160 -4.323 29.561 1.00 51.50 100 SER A O 1
ATOM 806 N N . ASP A 1 101 ? -16.186 -2.875 31.001 1.00 47.88 101 ASP A N 1
ATOM 807 C CA . ASP A 1 101 ? -15.629 -3.855 31.917 1.00 47.88 101 ASP A CA 1
ATOM 808 C C . ASP A 1 101 ? -16.773 -4.773 32.390 1.00 47.88 101 ASP A C 1
ATOM 810 O O . ASP A 1 101 ? -17.715 -4.285 33.030 1.00 47.88 101 ASP A O 1
ATOM 814 N N . PRO A 1 102 ? -16.768 -6.075 32.046 1.00 50.41 102 PRO A N 1
ATOM 815 C CA . PRO A 1 102 ? -17.878 -6.974 32.359 1.00 50.41 102 PRO A CA 1
ATOM 816 C C . PRO A 1 102 ? -18.066 -7.197 33.872 1.00 50.41 102 PRO A C 1
ATOM 818 O O . PRO A 1 102 ? -19.015 -7.862 34.275 1.00 50.41 102 PRO A O 1
ATOM 821 N N . LEU A 1 103 ? -17.207 -6.618 34.720 1.00 47.50 103 LEU A N 1
ATOM 822 C CA . LEU A 1 103 ? -17.259 -6.713 36.181 1.00 47.50 103 LEU A CA 1
ATOM 823 C C . LEU A 1 103 ? -18.125 -5.643 36.875 1.00 47.50 103 LEU A C 1
ATOM 825 O O . LEU A 1 103 ? -18.211 -5.633 38.101 1.00 47.50 103 LEU A O 1
ATOM 829 N N . LYS A 1 104 ? -18.812 -4.762 36.135 1.00 44.25 104 LYS A N 1
ATOM 830 C CA . LYS A 1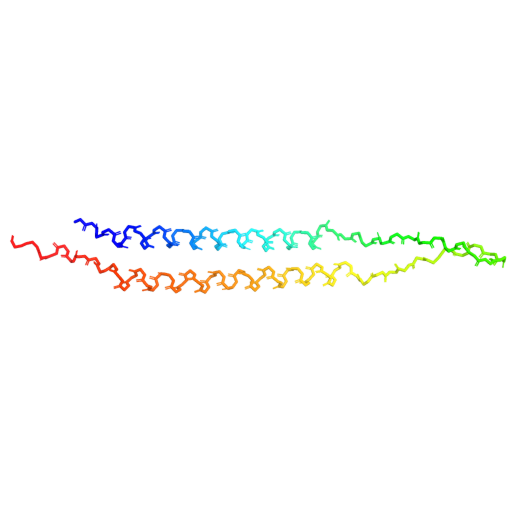 104 ? -19.841 -3.856 36.691 1.00 44.25 104 LYS A CA 1
ATOM 831 C C . LYS A 1 104 ? -21.258 -4.269 36.286 1.00 44.25 104 LYS A C 1
ATOM 833 O O . LYS A 1 104 ? -22.035 -3.459 35.790 1.00 44.25 104 LYS A O 1
ATOM 838 N N . VAL A 1 105 ? -21.623 -5.519 36.543 1.00 43.47 105 VAL A N 1
ATOM 839 C CA . VAL A 1 105 ? -23.031 -5.880 36.746 1.00 43.47 105 VAL A CA 1
ATOM 840 C C . VAL A 1 105 ? -23.163 -6.225 38.224 1.00 43.47 105 VAL A C 1
ATOM 842 O O . VAL A 1 105 ? -22.567 -7.190 38.693 1.00 43.47 105 VAL A O 1
ATOM 845 N N . ARG A 1 106 ? -23.823 -5.316 38.947 1.00 38.16 106 ARG A N 1
ATOM 846 C CA . ARG A 1 106 ? -24.180 -5.426 40.366 1.00 38.16 106 ARG A CA 1
ATOM 847 C C . ARG A 1 106 ? -25.042 -6.652 40.633 1.00 38.16 106 ARG A C 1
ATOM 849 O O . ARG A 1 106 ? -25.902 -6.934 39.770 1.00 38.16 106 ARG A O 1
#

Sequence (106 aa):
LWDFNCTEAVSLLKNAQDQVVQKHDQLQQAKFSLRHNPKGFDGCSRKRRGFQGAEIHCIRHQLPQAQGLREVLVAQRNLESATLNFTKQVQEVLRQCTVSDPLKVR